Protein AF-A0A0H5QFQ9-F1 (afdb_monomer_lite)

Organism: NCBI:txid198431

Radius of gyration: 32.83 Å; chains: 1; bounding box: 63×71×77 Å

Sequence (156 aa):
MGYLKEHSQDEGIAGHVTRDEKGKWTIDKTALETLREIRMKSKRVIVAKTSDKAMNETIRGMELKIRDLNAQIRKLEIVKEQAEMLRDTVADITRECPDLDRALKKALLVAVKYYDTNTKEKSIRATIRKEDRAKAKAEKKRKEFEARQTSLFPEV

Foldseek 3Di:
DDDDDDQDPDPDLVSFWDADPVRDIDGDPVSVVVVVVCCVVVVPPDPPCCDVVNVVVVVVVVVVVVVVVVVVVVVLVVLVVVLVVLVVVLVCCVVVCVVPDPVVNVVSVVVSVVSVVCSDPVNVVVVVVVVVVVVVVVVVVVVVVVVVVVVVDDDD

Secondary structure (DSSP, 8-state):
-----------SGGGGEEE-TTS-EEE-HHHHHHHHHHHHHTTTS------HHHHHHHHHHHHHHHHHHHHHHHHHHHHHHHHHHHHHHHHHHHHH-TT--HHHHHHHHHHHHHHHHHHSHHHHHHHHHHHHHHHHHHHHHHHHHHHHHHTTS---

pLDDT: mean 71.85, std 14.23, range [36.28, 90.62]

Structure (mmCIF, N/CA/C/O backbone):
data_AF-A0A0H5QFQ9-F1
#
_entry.id   AF-A0A0H5QFQ9-F1
#
loop_
_atom_site.group_PDB
_atom_site.id
_atom_site.type_symbol
_atom_site.label_atom_id
_atom_site.label_alt_id
_atom_site.label_comp_id
_atom_site.label_asym_id
_atom_site.label_entity_id
_atom_site.label_seq_id
_atom_site.pdbx_PDB_ins_code
_atom_site.Cartn_x
_atom_site.Cartn_y
_atom_site.Cartn_z
_atom_site.occupancy
_atom_site.B_iso_or_equiv
_atom_site.auth_seq_id
_atom_site.auth_comp_id
_atom_site.auth_asym_id
_atom_site.auth_atom_id
_atom_site.pdbx_PDB_model_num
ATOM 1 N N . MET A 1 1 ? 37.600 -53.560 -31.773 1.00 36.28 1 MET A N 1
ATOM 2 C CA . MET A 1 1 ? 38.445 -52.780 -32.704 1.00 36.28 1 MET A CA 1
ATOM 3 C C . MET A 1 1 ? 37.705 -51.491 -33.013 1.00 36.28 1 MET A C 1
ATOM 5 O O . MET A 1 1 ? 36.806 -51.495 -33.843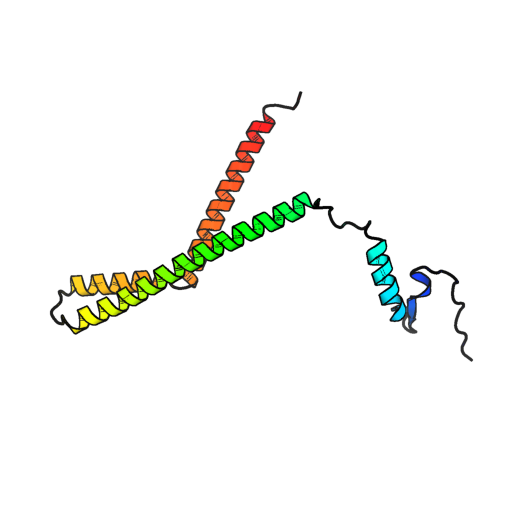 1.00 36.28 1 MET A O 1
ATOM 9 N N . GLY A 1 2 ? 37.960 -50.457 -32.210 1.00 41.69 2 GLY A N 1
ATOM 10 C CA . GLY A 1 2 ? 37.234 -49.190 -32.252 1.00 41.69 2 GLY A CA 1
ATOM 11 C C . GLY A 1 2 ? 37.843 -48.241 -33.275 1.00 41.69 2 GLY A C 1
ATOM 12 O O . GLY A 1 2 ? 39.037 -47.968 -33.219 1.00 41.69 2 GLY A O 1
ATOM 13 N N . TYR A 1 3 ? 37.013 -47.736 -34.183 1.00 37.59 3 TYR A N 1
ATOM 14 C CA . TYR A 1 3 ? 37.372 -46.649 -35.084 1.00 37.59 3 TYR A CA 1
ATOM 15 C C . TYR A 1 3 ? 36.726 -45.365 -34.558 1.00 37.59 3 TYR A C 1
ATOM 17 O O . TYR A 1 3 ? 35.524 -45.152 -34.725 1.00 37.59 3 TYR A O 1
ATOM 25 N N . LEU A 1 4 ? 37.517 -44.528 -33.882 1.00 40.94 4 LEU A N 1
ATOM 26 C CA . LEU A 1 4 ? 37.164 -43.130 -33.642 1.00 40.94 4 LEU A CA 1
ATOM 27 C C . LEU A 1 4 ? 37.251 -42.402 -34.988 1.00 40.94 4 LEU A C 1
ATOM 29 O O . LEU A 1 4 ? 38.304 -42.381 -35.623 1.00 40.94 4 LEU A O 1
ATOM 33 N N . LYS A 1 5 ? 36.103 -41.893 -35.444 1.00 49.44 5 LYS A N 1
ATOM 34 C CA . LYS A 1 5 ? 35.956 -41.152 -36.697 1.00 49.44 5 LYS A CA 1
ATOM 35 C C . LYS A 1 5 ? 36.692 -39.819 -36.623 1.00 49.44 5 LYS A C 1
ATOM 37 O O . LYS A 1 5 ? 36.605 -39.117 -35.622 1.00 49.44 5 LYS A O 1
ATOM 42 N N . GLU A 1 6 ? 37.365 -39.531 -37.731 1.00 43.28 6 GLU A N 1
ATOM 43 C CA . GLU A 1 6 ? 38.033 -38.295 -38.128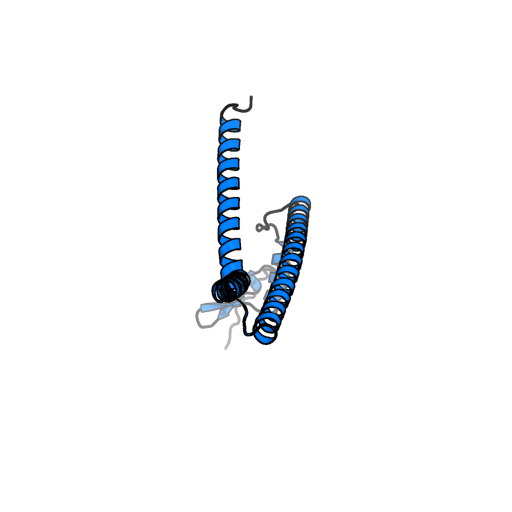 1.00 43.28 6 GLU A CA 1
ATOM 44 C C . GLU A 1 6 ? 37.543 -37.049 -37.380 1.00 43.28 6 GLU A C 1
ATOM 46 O O . GLU A 1 6 ? 36.402 -36.605 -37.527 1.00 43.28 6 GLU A O 1
ATOM 51 N N . HIS A 1 7 ? 38.449 -36.461 -36.599 1.00 41.44 7 HIS A N 1
ATOM 52 C CA . HIS A 1 7 ? 38.288 -35.107 -36.102 1.00 41.44 7 HIS A CA 1
ATOM 53 C C . HIS A 1 7 ? 38.374 -34.158 -37.297 1.00 41.44 7 HIS A C 1
ATOM 55 O O . HIS A 1 7 ? 39.448 -33.910 -37.843 1.00 41.44 7 HIS A O 1
ATOM 61 N N . SER A 1 8 ? 37.216 -33.656 -37.720 1.00 44.06 8 SER A N 1
ATOM 62 C CA . SER A 1 8 ? 37.113 -32.468 -38.559 1.00 44.06 8 SER A CA 1
ATOM 63 C C . SER A 1 8 ? 37.993 -31.368 -37.951 1.00 44.06 8 SER A C 1
ATOM 65 O O . SER A 1 8 ? 37.811 -31.009 -36.789 1.00 44.06 8 SER A O 1
ATOM 67 N N . GLN A 1 9 ? 38.957 -30.857 -38.725 1.00 47.66 9 GLN A N 1
ATOM 68 C CA . GLN A 1 9 ? 39.803 -29.702 -38.379 1.00 47.66 9 GLN A CA 1
ATOM 69 C C . GLN A 1 9 ? 39.009 -28.381 -38.416 1.00 47.66 9 GLN A C 1
ATOM 71 O O . GLN A 1 9 ? 39.508 -27.352 -38.862 1.00 47.66 9 GLN A O 1
ATOM 76 N N . ASP A 1 10 ? 37.740 -28.414 -38.021 1.00 47.81 10 ASP A N 1
ATOM 77 C CA . ASP A 1 10 ? 36.897 -27.234 -37.941 1.00 47.81 10 ASP A CA 1
ATOM 78 C C . ASP A 1 10 ? 37.030 -26.662 -36.525 1.00 47.81 10 ASP A C 1
ATOM 80 O O . ASP A 1 10 ? 36.550 -27.250 -35.555 1.00 47.81 10 ASP A O 1
ATOM 84 N N . GLU A 1 11 ? 37.707 -25.517 -36.402 1.00 52.09 11 GLU A N 1
ATOM 85 C CA . GLU A 1 11 ? 37.830 -24.753 -35.148 1.00 52.09 11 GLU A CA 1
ATOM 86 C C . GLU A 1 11 ? 36.475 -24.174 -34.675 1.00 52.09 11 GLU A C 1
ATOM 88 O O . GLU A 1 11 ? 36.387 -23.495 -33.649 1.00 52.09 11 GLU A O 1
ATOM 93 N N . GLY A 1 12 ? 35.397 -24.410 -35.431 1.00 53.56 12 GLY A N 1
ATOM 94 C CA . GLY A 1 12 ? 34.033 -24.039 -35.089 1.00 53.56 12 GLY A CA 1
ATOM 95 C C . GLY A 1 12 ? 33.335 -24.972 -34.089 1.00 53.56 12 GLY A C 1
ATOM 96 O O . GLY A 1 12 ? 33.834 -25.997 -33.635 1.00 53.56 12 GLY A O 1
ATOM 97 N N . ILE A 1 13 ? 32.083 -24.624 -33.773 1.00 56.03 13 ILE A N 1
ATOM 98 C CA . ILE A 1 13 ? 31.212 -25.345 -32.823 1.00 56.03 13 ILE A CA 1
ATOM 99 C C . ILE A 1 13 ? 31.041 -26.831 -33.194 1.00 56.03 13 ILE A C 1
ATOM 101 O O . ILE A 1 13 ? 30.810 -27.661 -32.318 1.00 56.03 13 ILE A O 1
ATOM 105 N N . ALA A 1 14 ? 31.158 -27.175 -34.479 1.00 58.53 14 ALA A N 1
ATOM 106 C CA . ALA A 1 14 ? 30.948 -28.524 -34.994 1.00 58.53 14 ALA A CA 1
ATOM 107 C C . ALA A 1 14 ? 32.023 -29.535 -34.549 1.00 58.53 14 ALA A C 1
ATOM 109 O O . ALA A 1 14 ? 31.683 -30.698 -34.341 1.00 58.53 14 ALA A O 1
ATOM 110 N N . GLY A 1 15 ? 33.272 -29.108 -34.313 1.00 62.34 15 GLY A N 1
ATOM 111 C CA . GLY A 1 15 ? 34.363 -29.983 -33.844 1.00 62.34 15 GLY A CA 1
ATOM 112 C C . GLY A 1 15 ? 34.210 -30.475 -32.397 1.00 62.34 15 GLY A C 1
ATOM 113 O O . GLY A 1 15 ? 34.970 -31.313 -31.918 1.00 62.34 15 GLY A O 1
ATOM 114 N N . HIS A 1 16 ? 33.197 -29.965 -31.701 1.00 64.25 16 HIS A N 1
ATOM 115 C CA . HIS A 1 16 ? 33.022 -30.059 -30.259 1.00 64.25 16 HIS A CA 1
ATOM 116 C C . HIS A 1 16 ? 31.733 -30.784 -29.823 1.00 64.25 16 HIS A C 1
ATOM 118 O O . HIS A 1 16 ? 31.419 -30.862 -28.627 1.00 64.25 16 HIS A O 1
ATOM 124 N N . VAL A 1 17 ? 30.970 -31.299 -30.790 1.00 65.25 17 VAL A N 1
ATOM 125 C CA . VAL A 1 17 ? 29.723 -32.030 -30.555 1.00 65.25 17 VAL A CA 1
ATOM 126 C C . VAL A 1 17 ? 29.861 -33.438 -31.118 1.00 65.25 17 VAL A C 1
ATOM 128 O O . VAL A 1 17 ? 30.105 -33.630 -32.305 1.00 65.25 17 VAL A O 1
ATOM 131 N N . THR A 1 18 ? 29.666 -34.438 -30.270 1.00 72.44 18 THR A N 1
ATOM 132 C CA . THR A 1 18 ? 29.668 -35.853 -30.648 1.00 72.44 18 THR A CA 1
ATOM 133 C C . THR A 1 18 ? 28.247 -36.404 -30.599 1.00 72.44 18 THR A C 1
ATOM 135 O O . THR A 1 18 ? 27.386 -35.866 -29.906 1.00 72.44 18 THR A O 1
ATOM 138 N N . ARG A 1 19 ? 27.949 -37.458 -31.364 1.00 70.88 19 ARG A N 1
ATOM 139 C CA . ARG A 1 19 ? 26.706 -38.222 -31.184 1.00 70.88 19 ARG A CA 1
ATOM 140 C C . ARG A 1 19 ? 26.974 -39.406 -30.274 1.00 70.88 19 ARG A C 1
ATOM 142 O O . ARG A 1 19 ? 27.919 -40.152 -30.519 1.00 70.88 19 ARG A O 1
ATOM 149 N N . ASP A 1 20 ? 26.129 -39.585 -29.269 1.00 75.31 20 ASP A N 1
ATOM 150 C CA . ASP A 1 20 ? 26.117 -40.798 -28.464 1.00 75.31 20 ASP A CA 1
ATOM 151 C C . ASP A 1 20 ? 25.599 -41.997 -29.281 1.00 75.31 20 ASP A C 1
ATOM 153 O O . ASP A 1 20 ? 25.047 -41.856 -30.377 1.00 75.31 20 ASP A O 1
ATOM 157 N N . GLU A 1 21 ? 25.761 -43.202 -28.738 1.00 73.12 21 GLU A N 1
ATOM 158 C CA . GLU A 1 21 ? 25.330 -44.459 -29.374 1.00 73.12 21 GLU A CA 1
ATOM 159 C C . GLU A 1 21 ? 23.812 -44.525 -29.626 1.00 73.12 21 GLU A C 1
ATOM 161 O O . GLU A 1 21 ? 23.336 -45.353 -30.399 1.00 73.12 21 GLU A O 1
ATOM 166 N N . LYS A 1 22 ? 23.039 -43.627 -29.003 1.00 75.56 22 LYS A N 1
ATOM 167 C CA . LYS A 1 22 ? 21.586 -43.485 -29.163 1.00 75.56 22 LYS A CA 1
ATOM 168 C C . LYS A 1 22 ? 21.218 -42.373 -30.154 1.00 75.56 22 LYS A C 1
ATOM 170 O O . LYS A 1 22 ? 20.039 -42.050 -30.300 1.00 75.56 22 LYS A O 1
ATOM 175 N N . GLY A 1 23 ? 22.203 -41.785 -30.834 1.00 69.56 23 GLY A N 1
ATOM 176 C CA . GLY A 1 23 ? 22.029 -40.740 -31.839 1.00 69.56 23 GLY A CA 1
ATOM 177 C C . GLY A 1 23 ? 21.749 -39.342 -31.278 1.00 69.56 23 GLY A C 1
ATOM 178 O O . GLY A 1 23 ? 21.446 -38.435 -32.059 1.00 69.56 23 GLY A O 1
ATOM 179 N N . LYS A 1 24 ? 21.846 -39.131 -29.959 1.00 70.00 24 LYS A N 1
ATOM 180 C CA . LYS A 1 24 ? 21.716 -37.810 -29.333 1.00 70.00 24 LYS A CA 1
ATOM 181 C C . LYS A 1 24 ? 23.038 -37.062 -29.383 1.00 70.00 24 LYS A C 1
ATOM 183 O O . LYS A 1 24 ? 24.105 -37.629 -29.193 1.00 70.00 24 LYS A O 1
ATOM 188 N N . TRP A 1 25 ? 22.955 -35.759 -29.614 1.00 73.38 25 TRP A N 1
ATOM 189 C CA . TRP A 1 25 ? 24.116 -34.881 -29.623 1.00 73.38 25 TRP A CA 1
ATOM 190 C C . TRP A 1 25 ? 24.556 -34.555 -28.193 1.00 73.38 25 TRP A C 1
ATOM 192 O O . TRP A 1 25 ? 23.773 -34.033 -27.398 1.00 73.38 25 TRP A O 1
ATOM 202 N N . THR A 1 26 ? 25.811 -34.850 -27.882 1.00 72.06 26 THR A N 1
ATOM 203 C CA . THR A 1 26 ? 26.489 -34.551 -26.623 1.00 72.06 26 THR A CA 1
ATOM 204 C C . THR A 1 26 ? 27.622 -33.563 -26.874 1.00 72.06 26 THR A C 1
ATOM 206 O O . THR A 1 26 ? 28.364 -33.692 -27.843 1.00 72.06 26 THR A O 1
ATOM 209 N N . ILE A 1 27 ? 27.740 -32.554 -26.014 1.00 70.38 27 ILE A N 1
ATOM 210 C CA . ILE A 1 27 ? 28.729 -31.475 -26.141 1.00 70.38 27 ILE A CA 1
ATOM 211 C C . ILE A 1 27 ? 29.822 -31.698 -25.096 1.00 70.38 27 ILE A C 1
ATOM 213 O O . ILE A 1 27 ? 29.507 -31.964 -23.933 1.00 70.38 27 ILE A O 1
ATOM 217 N N . ASP A 1 28 ? 31.086 -31.578 -25.502 1.00 70.06 28 ASP A N 1
ATOM 218 C CA . ASP A 1 28 ? 32.224 -31.672 -24.583 1.00 70.06 28 ASP A CA 1
ATOM 219 C C . ASP A 1 28 ? 32.229 -30.499 -23.573 1.00 70.06 28 ASP A C 1
ATOM 221 O O . ASP A 1 28 ? 31.797 -29.383 -23.866 1.00 70.06 28 ASP A O 1
ATOM 225 N N . LYS A 1 29 ? 32.709 -30.721 -22.347 1.00 65.31 29 LYS A N 1
ATOM 226 C CA . LYS A 1 29 ? 32.766 -29.673 -21.313 1.00 65.31 29 LYS A CA 1
ATOM 227 C C . LYS A 1 29 ? 33.703 -28.530 -21.696 1.00 65.31 29 LYS A C 1
ATOM 229 O O . LYS A 1 29 ? 33.382 -27.380 -21.417 1.00 65.31 29 LYS A O 1
ATOM 234 N N . THR A 1 30 ? 34.813 -28.834 -22.359 1.00 64.38 30 THR A N 1
ATOM 235 C CA . THR A 1 30 ? 35.759 -27.837 -22.897 1.00 64.38 30 THR A CA 1
ATOM 236 C C . THR A 1 30 ? 35.089 -26.950 -23.949 1.00 64.38 30 THR A C 1
ATOM 238 O O . THR A 1 30 ? 35.256 -25.733 -23.962 1.00 64.38 30 THR A O 1
ATOM 241 N N . ALA A 1 31 ? 34.213 -27.536 -24.761 1.00 63.59 31 ALA A N 1
ATOM 242 C CA . ALA A 1 31 ? 33.435 -26.814 -25.750 1.00 63.59 31 ALA A CA 1
ATOM 243 C C . ALA A 1 31 ? 32.393 -25.868 -25.159 1.00 63.59 31 ALA A C 1
ATOM 245 O O . ALA A 1 31 ? 32.067 -24.862 -25.781 1.00 63.59 31 ALA A O 1
ATOM 246 N N . LEU A 1 32 ? 31.850 -26.161 -23.973 1.00 66.62 32 LEU A N 1
ATOM 247 C CA . LEU A 1 32 ? 30.904 -25.262 -23.307 1.00 66.62 32 LEU A CA 1
ATOM 248 C C . LEU A 1 32 ? 31.544 -23.911 -22.967 1.00 66.62 32 LEU A C 1
ATOM 250 O O . LEU A 1 32 ? 30.865 -22.886 -23.048 1.00 66.62 32 LEU A O 1
ATOM 254 N N . GLU A 1 33 ? 32.825 -23.890 -22.600 1.00 65.25 33 GLU A N 1
ATOM 255 C CA . GLU A 1 33 ? 33.566 -22.653 -22.335 1.00 65.25 33 GLU A CA 1
ATOM 256 C C . GLU A 1 33 ? 33.836 -21.884 -23.626 1.00 65.25 33 GLU A C 1
ATOM 258 O O . GLU A 1 33 ? 33.483 -20.705 -23.715 1.00 65.25 33 GLU A O 1
ATOM 263 N N . THR A 1 34 ? 34.294 -22.565 -24.676 1.00 63.12 34 THR A 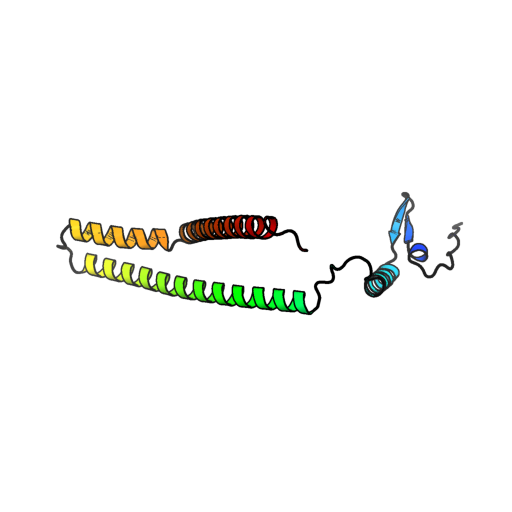N 1
ATOM 264 C CA . THR A 1 34 ? 34.482 -21.956 -26.000 1.00 63.12 34 THR A CA 1
ATOM 265 C C . THR A 1 34 ? 33.158 -21.439 -26.578 1.00 63.12 34 THR A C 1
ATOM 267 O O . THR A 1 34 ? 33.100 -20.343 -27.127 1.00 63.12 34 THR A O 1
ATOM 270 N N . LEU A 1 35 ? 32.042 -22.147 -26.373 1.00 65.31 35 LEU A N 1
ATOM 271 C CA . LEU A 1 35 ? 30.696 -21.709 -26.757 1.00 65.31 35 LEU A CA 1
ATOM 272 C C . LEU A 1 35 ? 30.218 -20.494 -25.964 1.00 65.31 35 LEU A C 1
ATOM 274 O O . LEU A 1 35 ? 29.521 -19.640 -26.514 1.00 65.31 35 LEU A O 1
ATOM 278 N N . ARG A 1 36 ? 30.582 -20.386 -24.682 1.00 66.56 36 ARG A N 1
ATOM 279 C CA . ARG A 1 36 ? 30.317 -19.184 -23.879 1.00 66.56 36 ARG A CA 1
ATOM 280 C C . ARG A 1 36 ? 31.124 -18.003 -24.395 1.00 66.56 36 ARG A C 1
ATOM 282 O O . ARG A 1 36 ? 30.559 -16.921 -24.543 1.00 66.56 36 ARG A O 1
ATOM 289 N N . GLU A 1 37 ? 32.395 -18.200 -24.724 1.00 62.34 37 GLU A N 1
ATOM 290 C CA . GLU A 1 37 ? 33.226 -17.155 -25.320 1.00 62.34 37 GLU A CA 1
ATOM 291 C C . GLU A 1 37 ? 32.726 -16.726 -26.697 1.00 62.34 37 GLU A C 1
ATOM 293 O O . GLU A 1 37 ? 32.595 -15.529 -26.952 1.00 62.34 37 GLU A O 1
ATOM 298 N N . ILE A 1 38 ? 32.381 -17.676 -27.567 1.00 62.88 38 ILE A N 1
ATOM 299 C CA . ILE A 1 38 ? 31.787 -17.394 -28.875 1.00 62.88 38 ILE A CA 1
ATOM 300 C C . ILE A 1 38 ? 30.449 -16.687 -28.685 1.00 62.88 38 ILE A C 1
ATOM 302 O O . ILE A 1 38 ? 30.205 -15.697 -29.356 1.00 62.88 38 ILE A O 1
ATOM 306 N N . ARG A 1 39 ? 29.601 -17.087 -27.730 1.00 60.00 39 ARG A N 1
ATOM 307 C CA . ARG A 1 39 ? 28.357 -16.364 -27.407 1.00 60.00 39 ARG A CA 1
ATOM 308 C C . ARG A 1 39 ? 28.624 -14.933 -26.941 1.00 60.00 39 ARG A C 1
ATOM 310 O O . ARG A 1 39 ? 27.848 -14.037 -27.265 1.00 60.00 39 ARG A O 1
ATOM 317 N N . MET A 1 40 ? 29.704 -14.703 -26.198 1.00 59.97 40 MET A N 1
ATOM 318 C CA . MET A 1 40 ? 30.114 -13.367 -25.762 1.00 59.97 40 MET A CA 1
ATOM 319 C C . MET A 1 40 ? 30.662 -12.520 -26.919 1.00 59.97 40 MET A C 1
ATOM 321 O O . MET A 1 40 ? 30.335 -11.336 -26.995 1.00 59.97 40 MET A O 1
ATOM 325 N N . LYS A 1 41 ? 31.431 -13.121 -27.835 1.00 57.91 41 LYS A N 1
ATOM 326 C CA . LYS A 1 41 ? 32.037 -12.472 -29.014 1.00 57.91 41 LYS A CA 1
ATOM 327 C C . LYS A 1 41 ? 31.024 -12.267 -30.159 1.00 57.91 41 LYS A C 1
ATOM 329 O O . LYS A 1 41 ? 31.013 -11.228 -30.807 1.00 57.91 41 LYS A O 1
ATOM 334 N N . SER A 1 42 ? 30.094 -13.202 -30.344 1.00 50.66 42 SER A N 1
ATOM 335 C CA . SER A 1 42 ? 29.022 -13.239 -31.355 1.00 50.66 42 SER A CA 1
ATOM 336 C C . SER A 1 42 ? 27.742 -12.510 -30.910 1.00 50.66 42 SER A C 1
ATOM 338 O O . SER A 1 42 ? 26.651 -12.786 -31.419 1.00 50.66 42 SER A O 1
ATOM 340 N N . LYS A 1 43 ? 27.836 -11.538 -29.990 1.00 49.84 43 LYS A N 1
ATOM 341 C CA . LYS A 1 43 ? 26.738 -10.643 -29.557 1.00 49.84 43 LYS A CA 1
ATOM 342 C C . LYS A 1 43 ? 26.212 -9.705 -30.670 1.00 49.84 43 LYS A C 1
ATOM 344 O O . LYS A 1 43 ? 25.891 -8.546 -30.433 1.00 49.84 43 LYS A O 1
ATOM 349 N N . ARG A 1 44 ? 26.072 -10.206 -31.898 1.00 46.31 44 ARG A N 1
ATOM 350 C CA . ARG A 1 44 ? 25.140 -9.694 -32.910 1.00 46.31 44 ARG A CA 1
ATOM 351 C C . ARG A 1 44 ? 23.779 -10.405 -32.887 1.00 46.31 44 ARG A C 1
ATOM 353 O O . ARG A 1 44 ? 22.895 -10.003 -33.633 1.00 46.31 44 ARG A O 1
ATOM 360 N N . VAL A 1 45 ? 23.545 -11.367 -31.988 1.00 44.16 45 VAL A N 1
ATOM 361 C CA . VAL A 1 45 ? 22.194 -11.888 -31.707 1.00 44.16 45 VAL A CA 1
ATOM 362 C C . VAL A 1 45 ? 21.553 -11.081 -30.570 1.00 44.16 45 VAL A C 1
ATOM 364 O O . VAL A 1 45 ? 21.690 -11.402 -29.395 1.00 44.16 45 VAL A O 1
ATOM 367 N N . ILE A 1 46 ? 20.917 -9.978 -30.973 1.00 43.19 46 ILE A N 1
ATOM 368 C CA . ILE A 1 46 ? 19.740 -9.324 -30.371 1.00 43.19 46 ILE A CA 1
ATOM 369 C C . ILE A 1 46 ? 19.725 -9.265 -28.831 1.00 43.19 46 ILE A C 1
ATOM 371 O O . ILE A 1 46 ? 18.788 -9.697 -28.166 1.00 43.19 46 ILE A O 1
ATOM 375 N N . VAL A 1 47 ? 20.731 -8.619 -28.245 1.00 41.41 47 VAL A N 1
ATOM 376 C CA . VAL A 1 47 ? 20.416 -7.710 -27.140 1.00 41.41 47 VAL A CA 1
ATOM 377 C C . VAL A 1 47 ? 19.764 -6.529 -27.840 1.00 41.41 47 VAL A C 1
ATOM 379 O O . VAL A 1 47 ? 20.427 -5.883 -28.654 1.00 41.41 47 VAL A O 1
ATOM 382 N N . ALA A 1 48 ? 18.466 -6.292 -27.629 1.00 39.78 48 ALA A N 1
ATOM 383 C CA . ALA A 1 48 ? 17.880 -5.012 -28.004 1.00 39.78 48 ALA A CA 1
ATOM 384 C C . ALA A 1 48 ? 18.837 -3.950 -27.459 1.00 39.78 48 ALA A C 1
ATOM 386 O O . ALA A 1 48 ? 19.044 -3.894 -26.249 1.00 39.78 48 ALA A O 1
ATOM 387 N N . LYS A 1 49 ? 19.520 -3.212 -28.342 1.00 43.84 49 LYS A N 1
ATOM 388 C CA . LYS A 1 49 ? 20.402 -2.120 -27.940 1.00 43.84 49 LYS A CA 1
ATOM 389 C C . LYS A 1 49 ? 19.501 -1.041 -27.347 1.00 43.84 49 LYS A C 1
ATOM 391 O O . LYS A 1 49 ? 19.183 -0.061 -28.012 1.00 43.84 49 LYS A O 1
ATOM 396 N N . THR A 1 50 ? 19.052 -1.220 -26.109 1.00 51.28 50 THR A N 1
ATOM 397 C CA . THR A 1 50 ? 18.759 -0.091 -25.245 1.00 51.28 50 THR A CA 1
ATOM 398 C C . THR A 1 50 ? 20.084 0.641 -25.185 1.00 51.28 50 THR A C 1
ATOM 400 O O . THR A 1 50 ? 21.052 0.098 -24.655 1.00 51.28 50 THR A O 1
ATOM 403 N N . SER A 1 51 ? 20.179 1.792 -25.852 1.00 58.22 51 SER A N 1
ATOM 404 C CA . SER A 1 51 ? 21.366 2.638 -25.754 1.00 58.22 51 SER A CA 1
ATOM 405 C C . SER A 1 51 ? 21.736 2.795 -24.278 1.00 58.22 51 SER A C 1
ATOM 407 O O . SER A 1 51 ? 20.850 2.732 -23.422 1.00 58.22 51 SER A O 1
ATOM 409 N N . ASP A 1 52 ? 23.007 3.024 -23.950 1.00 67.25 52 ASP A N 1
ATOM 410 C CA . ASP A 1 52 ? 23.401 3.277 -22.553 1.00 67.25 52 ASP A CA 1
ATOM 411 C C . ASP A 1 52 ? 22.524 4.372 -21.923 1.00 67.25 52 ASP A C 1
ATOM 413 O O . ASP A 1 52 ? 22.173 4.309 -20.751 1.00 67.25 52 ASP A O 1
ATOM 417 N N . LYS A 1 53 ? 22.044 5.310 -22.750 1.00 67.12 53 LYS A N 1
ATOM 418 C CA . LYS A 1 53 ? 21.020 6.293 -22.397 1.00 67.12 53 LYS A CA 1
ATOM 419 C C . LYS A 1 53 ? 19.676 5.665 -21.990 1.00 67.12 53 LYS A C 1
ATOM 421 O O . LYS A 1 53 ? 19.188 5.986 -20.916 1.00 67.12 53 LYS A O 1
ATOM 426 N N . ALA A 1 54 ? 19.101 4.754 -22.776 1.00 65.12 54 ALA A N 1
ATOM 427 C CA . ALA A 1 54 ? 17.859 4.050 -22.432 1.00 65.12 54 ALA A CA 1
ATOM 428 C C . ALA A 1 54 ? 18.010 3.133 -21.201 1.00 65.12 54 ALA A C 1
ATOM 430 O O . ALA A 1 54 ? 17.083 3.002 -20.398 1.00 65.12 54 ALA A O 1
ATOM 431 N N . MET A 1 55 ? 19.184 2.521 -21.016 1.00 70.06 55 MET A N 1
ATOM 432 C CA . MET A 1 55 ? 19.493 1.742 -19.815 1.00 70.06 55 MET A CA 1
ATOM 433 C C . MET A 1 55 ? 19.582 2.649 -18.579 1.00 70.06 55 MET A C 1
ATOM 435 O O . MET A 1 55 ? 18.932 2.374 -17.573 1.00 70.06 55 MET A O 1
ATOM 439 N N . ASN A 1 56 ? 20.296 3.771 -18.675 1.00 74.44 56 ASN A N 1
ATOM 440 C CA . ASN A 1 56 ? 20.416 4.755 -17.597 1.00 74.44 56 ASN A CA 1
ATOM 441 C C . ASN A 1 56 ? 19.073 5.427 -17.269 1.00 74.44 56 ASN A C 1
ATOM 443 O O . ASN A 1 56 ? 18.770 5.654 -16.100 1.00 74.44 56 ASN A O 1
ATOM 447 N N . GLU A 1 57 ? 18.234 5.702 -18.269 1.00 70.19 57 GLU A N 1
ATOM 448 C CA . GLU A 1 57 ? 16.863 6.189 -18.074 1.00 70.19 57 GLU A CA 1
ATOM 449 C C . GLU A 1 57 ? 15.993 5.150 -17.355 1.00 70.19 57 GLU A C 1
ATOM 451 O O . GLU A 1 57 ? 15.242 5.501 -16.443 1.00 70.19 57 GLU A O 1
ATOM 456 N N . THR A 1 58 ? 16.142 3.866 -17.695 1.00 70.38 58 THR A N 1
ATOM 457 C CA . THR A 1 58 ? 15.445 2.770 -17.006 1.00 70.38 58 THR A CA 1
ATOM 458 C C . THR A 1 58 ? 15.899 2.647 -15.551 1.00 70.38 58 THR A C 1
ATOM 460 O O . THR A 1 58 ? 15.053 2.572 -14.660 1.00 70.38 58 THR A O 1
ATOM 463 N N . ILE A 1 59 ? 17.211 2.688 -15.290 1.00 75.56 59 ILE A N 1
ATOM 464 C CA . ILE A 1 59 ? 17.779 2.658 -13.932 1.00 75.56 59 ILE A CA 1
ATOM 465 C C . ILE A 1 59 ? 17.261 3.849 -13.122 1.00 75.56 59 ILE A C 1
ATOM 467 O O . ILE A 1 59 ? 16.713 3.658 -12.039 1.00 75.56 59 ILE A O 1
ATOM 471 N N . ARG A 1 60 ? 17.312 5.063 -13.682 1.00 73.94 60 ARG A N 1
ATOM 472 C CA . ARG A 1 60 ? 16.786 6.273 -13.036 1.00 73.94 60 ARG A CA 1
ATOM 473 C C . ARG A 1 60 ? 15.288 6.163 -12.735 1.00 73.94 60 ARG A C 1
ATOM 475 O O . ARG A 1 60 ? 14.833 6.593 -11.675 1.00 73.94 60 ARG A O 1
ATOM 482 N N . GLY A 1 61 ? 14.514 5.571 -13.644 1.00 74.00 61 GLY A N 1
ATOM 483 C C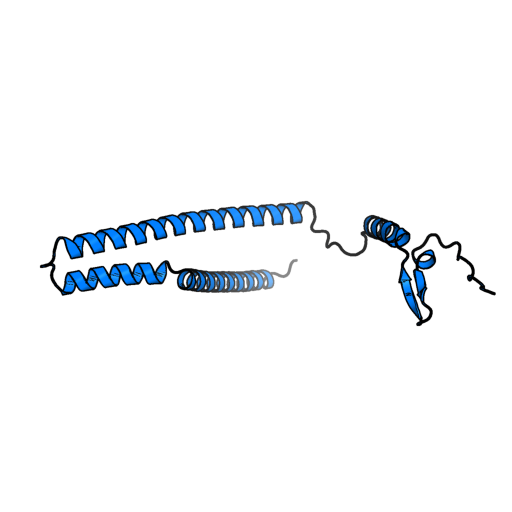A . GLY A 1 61 ? 13.095 5.282 -13.430 1.00 74.00 61 GLY A CA 1
ATOM 484 C C . GLY A 1 61 ? 12.860 4.283 -12.292 1.00 74.00 61 GLY A C 1
ATOM 485 O O . GLY A 1 61 ? 11.960 4.477 -11.473 1.00 74.00 61 GLY A O 1
ATOM 486 N N . MET A 1 62 ? 13.689 3.241 -12.197 1.00 77.12 62 MET A N 1
ATOM 487 C CA . MET A 1 62 ? 13.636 2.271 -11.101 1.00 77.12 62 MET A CA 1
ATOM 488 C C . MET A 1 62 ? 14.023 2.900 -9.758 1.00 77.12 62 MET A C 1
ATOM 490 O O . MET A 1 62 ? 13.318 2.685 -8.776 1.00 77.12 62 MET A O 1
ATOM 494 N N . GLU A 1 63 ? 15.068 3.727 -9.706 1.00 79.19 63 GLU A N 1
ATOM 495 C CA . GLU A 1 63 ? 15.480 4.457 -8.498 1.00 79.19 63 GLU A CA 1
ATOM 496 C C . GLU A 1 63 ? 14.381 5.393 -7.981 1.00 79.19 63 GLU A C 1
ATOM 498 O O . GLU A 1 63 ? 14.103 5.426 -6.780 1.00 79.19 63 GLU A O 1
ATOM 503 N N . LEU A 1 64 ? 13.717 6.127 -8.883 1.00 77.50 64 LEU A N 1
ATOM 504 C CA . LEU A 1 64 ? 12.561 6.960 -8.541 1.00 77.50 64 LEU A CA 1
ATOM 505 C C . LEU A 1 64 ? 11.434 6.118 -7.943 1.00 77.50 64 LEU A C 1
ATOM 507 O O . LEU A 1 64 ? 10.892 6.462 -6.895 1.00 77.50 64 LEU A O 1
ATOM 511 N N . LYS A 1 65 ? 11.134 4.972 -8.557 1.00 78.69 65 LYS A N 1
ATOM 512 C CA . LYS A 1 65 ? 10.092 4.069 -8.065 1.00 78.69 65 LYS A CA 1
ATOM 513 C C . LYS A 1 65 ? 10.438 3.467 -6.703 1.00 78.69 65 LYS A C 1
ATOM 515 O O . LYS A 1 65 ? 9.557 3.359 -5.856 1.00 78.69 65 LYS A O 1
ATOM 520 N N . ILE A 1 66 ? 11.703 3.118 -6.464 1.00 80.94 66 ILE A N 1
ATOM 521 C CA . ILE A 1 66 ? 12.187 2.656 -5.154 1.00 80.94 66 ILE A CA 1
ATOM 522 C C . ILE A 1 66 ? 12.020 3.763 -4.108 1.00 80.94 66 ILE A C 1
ATOM 524 O O . ILE A 1 66 ? 11.529 3.498 -3.012 1.00 80.94 66 ILE A O 1
ATOM 528 N N . ARG A 1 67 ? 12.368 5.012 -4.440 1.00 82.00 67 ARG A N 1
ATOM 529 C CA . ARG A 1 67 ? 12.183 6.160 -3.539 1.00 82.00 67 ARG A CA 1
ATOM 530 C C . ARG A 1 67 ? 10.713 6.369 -3.180 1.00 82.00 67 ARG A C 1
ATOM 532 O O . ARG A 1 67 ? 10.399 6.527 -2.002 1.00 82.00 67 ARG A O 1
ATOM 539 N N . ASP A 1 68 ? 9.826 6.326 -4.169 1.00 76.38 68 ASP A N 1
ATOM 540 C CA . ASP A 1 68 ? 8.386 6.490 -3.960 1.00 76.38 68 ASP A CA 1
ATOM 541 C C . ASP A 1 68 ? 7.802 5.355 -3.113 1.00 76.38 68 ASP A C 1
ATOM 543 O O . ASP A 1 68 ? 7.014 5.610 -2.200 1.00 76.38 68 ASP A O 1
ATOM 547 N N . LEU A 1 69 ? 8.215 4.108 -3.366 1.00 81.94 69 LEU A N 1
ATOM 548 C CA . LEU A 1 69 ? 7.819 2.954 -2.558 1.00 81.94 69 LEU A CA 1
ATOM 549 C C . LEU A 1 69 ? 8.319 3.082 -1.114 1.00 81.94 69 LEU A C 1
ATOM 551 O O . LEU A 1 69 ? 7.544 2.862 -0.188 1.00 81.94 69 LEU A O 1
ATOM 555 N N . ASN A 1 70 ? 9.560 3.521 -0.900 1.00 78.62 70 ASN A N 1
ATOM 556 C CA . ASN A 1 70 ? 10.095 3.764 0.442 1.00 78.62 70 ASN A CA 1
ATOM 557 C C . ASN A 1 70 ? 9.331 4.874 1.179 1.00 78.62 70 ASN A C 1
ATOM 559 O O . ASN A 1 70 ? 9.058 4.753 2.372 1.00 78.62 70 ASN A O 1
ATOM 563 N N . ALA A 1 71 ? 8.940 5.945 0.484 1.00 77.69 71 ALA A N 1
ATOM 564 C CA . ALA A 1 71 ? 8.114 6.998 1.071 1.00 77.69 71 ALA A CA 1
ATOM 565 C C . ALA A 1 71 ? 6.708 6.492 1.440 1.00 77.69 71 ALA A C 1
ATOM 567 O O . ALA A 1 71 ? 6.159 6.889 2.468 1.00 77.69 71 ALA A O 1
ATOM 568 N N . GLN A 1 72 ? 6.126 5.604 0.629 1.00 79.00 72 GLN A N 1
ATOM 569 C CA . GLN A 1 72 ? 4.852 4.954 0.944 1.00 79.00 72 GLN A CA 1
ATOM 570 C C . GLN A 1 72 ? 4.973 4.013 2.147 1.00 79.00 72 GLN A C 1
ATOM 572 O O . GLN A 1 72 ? 4.101 4.049 3.010 1.00 79.00 72 GLN A O 1
ATOM 577 N N . ILE A 1 73 ? 6.058 3.237 2.248 1.00 82.06 73 ILE A N 1
ATOM 578 C CA . ILE A 1 73 ? 6.336 2.375 3.408 1.00 82.06 73 ILE A CA 1
ATOM 579 C C . ILE A 1 73 ? 6.381 3.208 4.691 1.00 82.06 73 ILE A C 1
ATOM 581 O O . ILE A 1 73 ? 5.622 2.922 5.611 1.00 82.06 73 ILE A O 1
ATOM 585 N N . ARG A 1 74 ? 7.147 4.307 4.713 1.00 78.25 74 ARG A N 1
ATOM 586 C CA . ARG A 1 74 ? 7.213 5.202 5.885 1.00 78.25 74 ARG A CA 1
ATOM 587 C C . ARG A 1 74 ? 5.846 5.750 6.293 1.00 78.25 74 ARG A C 1
ATOM 589 O O . ARG A 1 74 ? 5.529 5.827 7.472 1.00 78.25 74 ARG A O 1
ATOM 596 N N . LYS A 1 75 ? 5.007 6.130 5.323 1.00 81.50 75 LYS A N 1
ATOM 597 C CA . LYS A 1 75 ? 3.635 6.583 5.613 1.00 81.50 75 LYS A CA 1
ATOM 598 C C . LYS A 1 75 ? 2.788 5.468 6.226 1.00 81.50 75 LYS A C 1
ATOM 600 O O . LYS A 1 75 ? 2.020 5.736 7.142 1.00 81.50 75 LYS A O 1
ATOM 605 N N . LEU A 1 76 ? 2.911 4.240 5.725 1.00 80.62 76 LEU A N 1
ATOM 606 C CA . LEU A 1 76 ? 2.187 3.087 6.261 1.00 80.62 76 LEU A CA 1
ATOM 607 C C . LEU A 1 76 ? 2.656 2.718 7.674 1.00 80.62 76 LEU A C 1
ATOM 609 O O . LEU A 1 76 ? 1.820 2.351 8.494 1.00 80.62 76 LEU A O 1
ATOM 613 N N . GLU A 1 77 ? 3.948 2.858 7.972 1.00 82.19 77 GLU A N 1
ATOM 614 C CA . GLU A 1 77 ? 4.502 2.678 9.321 1.00 82.19 77 GLU A CA 1
ATOM 615 C C . GLU A 1 77 ? 3.901 3.686 10.308 1.00 82.19 77 GLU A C 1
ATOM 617 O O . GLU A 1 77 ? 3.358 3.276 11.329 1.00 82.19 77 GLU A O 1
ATOM 622 N N . ILE A 1 78 ? 3.857 4.976 9.952 1.00 83.81 78 ILE A N 1
ATOM 623 C CA . ILE A 1 78 ? 3.217 6.015 10.782 1.00 83.81 78 ILE A CA 1
ATOM 624 C C . ILE A 1 78 ? 1.737 5.694 11.029 1.00 83.81 78 ILE A C 1
ATOM 626 O O . ILE A 1 78 ? 1.242 5.811 12.147 1.00 83.81 78 ILE A O 1
ATOM 630 N N . VAL A 1 79 ? 1.006 5.276 9.993 1.00 82.50 79 VAL A N 1
ATOM 631 C CA . VAL A 1 79 ? -0.414 4.912 10.130 1.00 82.50 79 VAL A CA 1
ATOM 632 C C . VAL A 1 79 ? -0.592 3.695 11.043 1.00 82.50 79 VAL A C 1
ATOM 634 O O . VAL A 1 79 ? -1.575 3.621 11.781 1.00 82.50 79 VAL A O 1
ATOM 637 N N . LYS A 1 80 ? 0.348 2.745 11.013 1.00 83.00 80 LYS A N 1
ATOM 638 C CA . LYS A 1 80 ? 0.346 1.586 11.907 1.00 83.00 80 LYS A CA 1
ATOM 639 C C . LYS A 1 80 ? 0.558 2.014 13.362 1.00 83.00 80 LYS A C 1
ATOM 641 O O . LYS A 1 80 ? -0.245 1.630 14.205 1.00 83.00 80 LYS A O 1
ATOM 646 N N . GLU A 1 81 ? 1.556 2.851 13.634 1.00 85.31 81 GLU A N 1
ATOM 647 C CA . GLU A 1 81 ? 1.811 3.400 14.975 1.00 85.31 81 GLU A CA 1
ATOM 648 C C . GLU A 1 81 ? 0.597 4.180 15.504 1.00 85.31 81 GLU A C 1
ATOM 650 O O . GLU A 1 81 ? 0.170 3.993 16.640 1.00 85.31 81 GLU A O 1
ATOM 655 N N . GLN A 1 82 ? -0.032 5.007 14.661 1.00 84.38 82 GLN A N 1
ATOM 656 C CA . GLN A 1 82 ? -1.254 5.733 15.023 1.00 84.38 82 GLN A CA 1
ATOM 657 C C . GLN A 1 82 ? -2.425 4.802 15.354 1.00 84.38 82 GLN A C 1
ATOM 659 O O . GLN A 1 82 ? -3.193 5.089 16.271 1.00 84.38 82 GLN A O 1
ATOM 664 N N . ALA A 1 83 ? -2.575 3.697 14.621 1.00 83.69 83 ALA A N 1
ATOM 665 C CA . ALA A 1 83 ? -3.614 2.710 14.895 1.00 83.69 83 ALA A CA 1
ATOM 666 C C . ALA A 1 83 ? -3.370 1.975 16.223 1.00 83.69 83 ALA A C 1
ATOM 668 O O . ALA A 1 83 ? -4.324 1.740 16.963 1.00 83.69 83 ALA A O 1
ATOM 669 N N . GLU A 1 84 ? -2.113 1.654 16.539 1.00 86.06 84 GLU A N 1
ATOM 670 C CA . GLU A 1 84 ? -1.720 1.059 17.822 1.00 86.06 84 GLU A CA 1
ATOM 671 C C . GLU A 1 84 ? -2.008 2.026 18.983 1.00 86.06 84 GLU A C 1
ATOM 673 O O . GLU A 1 84 ? -2.752 1.671 19.895 1.00 86.06 84 GLU A O 1
ATOM 678 N N . MET A 1 85 ? -1.574 3.289 18.884 1.00 87.50 85 MET A N 1
ATOM 679 C CA . MET A 1 85 ? -1.876 4.317 19.893 1.00 87.50 85 MET A CA 1
ATOM 680 C C . MET A 1 85 ? -3.380 4.525 20.097 1.00 87.50 85 MET A C 1
ATOM 682 O O . MET A 1 85 ? -3.845 4.647 21.231 1.00 87.50 85 MET A O 1
ATOM 686 N N . LEU A 1 86 ? -4.165 4.561 19.013 1.00 87.31 86 LEU A N 1
ATOM 687 C CA . LEU A 1 86 ? -5.621 4.685 19.098 1.00 87.31 86 LEU A CA 1
ATOM 688 C C . LEU A 1 86 ? -6.232 3.495 19.847 1.00 87.31 86 LEU A C 1
ATOM 690 O O . LEU A 1 86 ? -7.147 3.674 20.650 1.00 87.31 86 LEU A O 1
ATOM 694 N N . ARG A 1 87 ? -5.737 2.283 19.582 1.00 87.31 87 ARG A N 1
ATOM 695 C CA . ARG A 1 87 ? -6.215 1.058 20.223 1.00 87.31 87 ARG A CA 1
ATOM 696 C C . ARG A 1 87 ? -5.948 1.072 21.724 1.00 87.31 87 ARG A C 1
ATOM 698 O O . ARG A 1 87 ? -6.871 0.781 22.485 1.00 87.31 87 ARG A O 1
ATOM 705 N N . ASP A 1 88 ? -4.740 1.451 22.122 1.00 89.69 88 ASP A N 1
ATOM 706 C CA . ASP A 1 88 ? -4.336 1.523 23.527 1.00 89.69 88 ASP A CA 1
ATOM 707 C C . ASP A 1 88 ? -5.129 2.609 24.262 1.00 89.69 88 ASP A C 1
ATOM 709 O O . ASP A 1 88 ? -5.751 2.339 25.287 1.00 89.69 88 ASP A O 1
ATOM 713 N N . THR A 1 89 ? -5.255 3.793 23.655 1.00 89.19 89 THR A N 1
ATOM 714 C CA . THR A 1 89 ? -6.030 4.910 24.221 1.00 89.19 89 THR A CA 1
ATOM 715 C C . THR A 1 89 ? -7.496 4.530 24.440 1.00 89.19 89 THR A C 1
ATOM 717 O O . THR A 1 89 ? -8.080 4.828 25.480 1.00 89.19 89 THR A O 1
ATOM 720 N N . VAL A 1 90 ? -8.125 3.854 23.471 1.00 87.75 90 VAL A N 1
ATOM 721 C CA . VAL A 1 90 ? -9.518 3.408 23.618 1.00 87.75 90 VAL A CA 1
ATOM 722 C C . VAL A 1 90 ? -9.637 2.325 24.688 1.00 87.75 90 VAL A C 1
ATOM 724 O O . VAL A 1 90 ? -10.608 2.341 25.445 1.00 87.75 90 VAL A O 1
ATOM 727 N N . ALA A 1 91 ? -8.668 1.411 24.787 1.00 87.00 91 ALA A N 1
ATOM 728 C CA . ALA A 1 91 ? -8.647 0.407 25.845 1.00 87.00 91 ALA A CA 1
ATOM 729 C C . ALA A 1 91 ? -8.580 1.065 27.233 1.00 87.00 91 ALA A C 1
ATOM 731 O O . ALA A 1 91 ? -9.423 0.755 28.079 1.00 87.00 91 ALA A O 1
ATOM 732 N N . ASP A 1 92 ? -7.676 2.028 27.428 1.00 89.94 92 ASP A N 1
ATOM 733 C CA . ASP A 1 92 ? -7.537 2.774 28.680 1.00 89.94 92 ASP A CA 1
ATOM 734 C C . ASP A 1 92 ? -8.814 3.547 29.030 1.00 89.94 92 ASP A C 1
ATOM 736 O O . ASP A 1 92 ? -9.360 3.354 30.116 1.00 89.94 92 ASP A O 1
ATOM 740 N N . ILE A 1 93 ? -9.386 4.307 28.087 1.00 87.50 93 ILE A N 1
ATOM 741 C CA . ILE A 1 93 ? -10.650 5.039 28.298 1.00 87.50 93 ILE A CA 1
ATOM 742 C C . ILE A 1 93 ? -11.777 4.083 28.702 1.00 87.50 93 ILE A C 1
ATOM 744 O O . ILE A 1 93 ? -12.545 4.366 29.620 1.00 87.50 93 ILE A O 1
ATOM 748 N N . THR A 1 94 ? -11.900 2.933 28.035 1.00 84.12 94 THR A N 1
ATOM 749 C CA . THR A 1 94 ? -12.966 1.973 28.364 1.00 84.12 94 THR A CA 1
ATOM 750 C C . THR A 1 94 ? -12.782 1.274 29.709 1.00 84.12 94 THR A C 1
ATOM 752 O O . THR A 1 94 ? -13.772 0.764 30.241 1.00 84.12 94 THR A O 1
ATOM 755 N N . ARG A 1 95 ? -11.554 1.243 30.240 1.00 86.62 95 ARG A N 1
ATOM 756 C CA . ARG A 1 95 ? -11.218 0.715 31.567 1.00 86.62 95 ARG A CA 1
ATOM 757 C C . ARG A 1 95 ? -11.428 1.767 32.657 1.00 86.62 95 ARG A C 1
ATOM 759 O O . ARG A 1 95 ? -11.988 1.448 33.698 1.00 86.62 95 ARG A O 1
ATOM 766 N N . GLU A 1 96 ? -10.976 2.993 32.419 1.00 90.62 96 GLU A N 1
ATOM 767 C CA . GLU A 1 96 ? -10.957 4.087 33.400 1.00 90.62 96 GLU A CA 1
ATOM 768 C C . GLU A 1 96 ? -12.298 4.817 33.505 1.00 90.62 96 GLU A C 1
ATOM 770 O O . GLU A 1 96 ? -12.610 5.395 34.542 1.00 90.62 96 GLU A O 1
ATOM 775 N N . CYS A 1 97 ? -13.128 4.750 32.463 1.00 84.88 97 CYS A N 1
ATOM 776 C CA . CYS A 1 97 ? -14.480 5.302 32.451 1.00 84.88 97 CYS A CA 1
ATOM 777 C C . CYS A 1 97 ? -15.513 4.181 32.232 1.00 84.88 97 CYS A C 1
ATOM 779 O O . CYS A 1 97 ? -16.042 4.028 31.126 1.00 84.88 97 CYS A O 1
ATOM 781 N N . PRO A 1 98 ? -15.822 3.371 33.263 1.00 79.12 98 PRO A N 1
ATOM 782 C CA . PRO A 1 98 ? -16.802 2.289 33.148 1.00 79.12 98 PRO A CA 1
ATOM 783 C C . PRO A 1 98 ? -18.218 2.804 32.844 1.00 79.12 98 PRO A C 1
ATOM 785 O O . PRO A 1 98 ? -18.954 2.136 32.115 1.00 79.12 98 PRO A O 1
ATOM 788 N N . ASP A 1 99 ? -18.543 4.016 33.306 1.00 87.19 99 ASP A N 1
ATOM 789 C CA . ASP A 1 99 ? -19.832 4.692 33.096 1.00 87.19 99 ASP A CA 1
ATOM 790 C C . ASP A 1 99 ? -19.891 5.508 31.795 1.00 87.19 99 ASP A C 1
ATOM 792 O O . ASP A 1 99 ? -20.817 6.295 31.583 1.00 87.19 99 ASP A O 1
ATOM 796 N N . LEU A 1 100 ? -18.901 5.347 30.908 1.00 85.44 100 LEU A N 1
ATOM 797 C CA . LEU A 1 100 ? -18.913 5.992 29.600 1.00 85.44 100 LEU A CA 1
ATOM 798 C C . LEU A 1 100 ? -20.207 5.635 28.860 1.00 85.44 100 LEU A C 1
ATOM 800 O O . LEU A 1 100 ? -20.556 4.456 28.728 1.00 85.44 100 LEU A O 1
ATOM 804 N N . ASP A 1 101 ? -20.877 6.660 28.332 1.00 90.38 101 ASP A N 1
ATOM 805 C CA . ASP A 1 101 ? -22.111 6.491 27.577 1.00 90.38 101 ASP A CA 1
ATOM 806 C C . ASP A 1 101 ? -21.976 5.385 26.517 1.00 90.38 101 ASP A C 1
ATOM 808 O O . ASP A 1 101 ? -20.984 5.270 25.784 1.00 90.38 101 ASP A O 1
ATOM 812 N N . ARG A 1 102 ? -23.006 4.540 26.435 1.00 87.19 102 ARG A N 1
ATOM 813 C CA . ARG A 1 102 ? -22.976 3.325 25.618 1.00 87.19 102 ARG A CA 1
ATOM 814 C C . ARG A 1 102 ? -22.836 3.639 24.128 1.00 87.19 102 ARG A C 1
ATOM 816 O O . ARG A 1 102 ? -22.227 2.843 23.405 1.00 87.19 102 ARG A O 1
ATOM 823 N N . ALA A 1 103 ? -23.386 4.760 23.657 1.00 89.56 103 ALA A N 1
ATOM 824 C CA . ALA A 1 103 ? -23.257 5.171 22.264 1.00 89.56 103 ALA A CA 1
ATOM 825 C C . ALA A 1 103 ? -21.832 5.661 21.968 1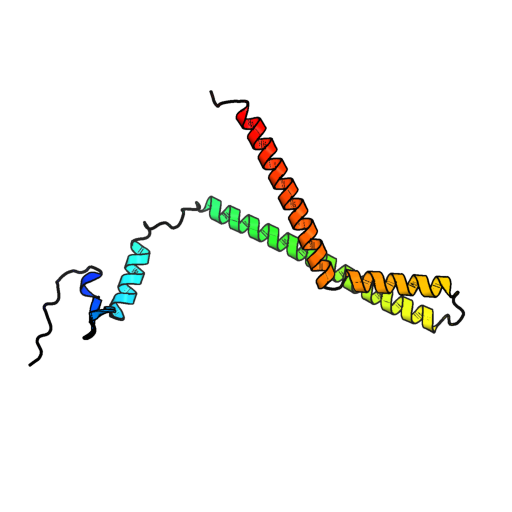.00 89.56 103 ALA A C 1
ATOM 827 O O . ALA A 1 103 ? -21.244 5.232 20.972 1.00 89.56 103 ALA A O 1
ATOM 828 N N . LEU A 1 104 ? -21.241 6.452 22.869 1.00 86.56 104 LEU A N 1
ATOM 829 C CA . LEU A 1 104 ? -19.838 6.877 22.792 1.00 86.56 104 LEU A CA 1
ATOM 830 C C . LEU A 1 104 ? -18.868 5.687 22.814 1.00 86.56 104 LEU A C 1
ATOM 832 O O . LEU A 1 104 ? -18.005 5.574 21.941 1.00 86.56 104 LEU A O 1
ATOM 836 N N . LYS A 1 105 ? -19.065 4.731 23.728 1.00 85.75 105 LYS A N 1
ATOM 837 C CA . LYS A 1 105 ? -18.269 3.494 23.794 1.00 85.75 105 LYS A CA 1
ATOM 838 C C . LYS A 1 105 ? -18.342 2.699 22.490 1.00 85.75 105 LYS A C 1
ATOM 840 O O . LYS A 1 105 ? -17.328 2.217 21.985 1.00 85.75 105 LYS A O 1
ATOM 845 N N . LYS A 1 106 ? -19.538 2.583 21.905 1.00 87.38 106 LYS A N 1
ATOM 846 C CA . LYS A 1 106 ? -19.735 1.908 20.615 1.00 87.38 106 LYS A CA 1
ATOM 847 C C . LYS A 1 106 ? -19.029 2.648 19.475 1.00 87.38 106 LYS A C 1
ATOM 849 O O . LYS A 1 106 ? -18.423 1.991 18.634 1.00 87.38 106 LYS A O 1
ATOM 854 N N . ALA A 1 107 ? -19.082 3.979 19.449 1.00 86.62 107 ALA A N 1
ATOM 855 C CA . ALA A 1 107 ? -18.411 4.787 18.433 1.00 86.62 107 ALA A CA 1
ATOM 856 C C . ALA A 1 107 ? -16.882 4.617 18.477 1.00 86.62 107 ALA A C 1
ATOM 858 O O . ALA A 1 107 ? -16.271 4.380 17.434 1.00 86.62 107 ALA A O 1
ATOM 859 N N . LEU A 1 108 ? -16.279 4.632 19.673 1.00 86.31 108 LEU A N 1
ATOM 860 C CA . LEU A 1 108 ? -14.840 4.399 19.857 1.00 86.31 108 LEU A CA 1
ATOM 861 C C . LEU A 1 108 ? -14.415 3.009 19.364 1.00 86.31 108 LEU A C 1
ATOM 863 O O . LEU A 1 108 ? -13.464 2.883 18.595 1.00 86.31 108 LEU A O 1
ATOM 867 N N . LEU A 1 109 ? -15.164 1.963 19.723 1.00 86.00 109 LEU A N 1
ATOM 868 C CA . LEU A 1 109 ? -14.882 0.599 19.261 1.00 86.00 109 LEU A CA 1
ATOM 869 C C . LEU A 1 109 ? -15.019 0.451 17.737 1.00 86.00 109 LEU A C 1
ATOM 871 O O . LEU A 1 109 ? -14.253 -0.282 17.110 1.00 86.00 109 LEU A O 1
ATOM 875 N N . VAL A 1 110 ? -15.981 1.146 17.123 1.00 87.94 110 VAL A N 1
ATOM 876 C CA . VAL A 1 110 ? -16.133 1.177 15.660 1.00 87.94 110 VAL A CA 1
ATOM 877 C C . VAL A 1 110 ? -14.946 1.880 15.002 1.00 87.94 110 VAL A C 1
ATOM 879 O O . VAL A 1 110 ? -14.453 1.379 13.991 1.00 87.94 110 VAL A O 1
ATOM 882 N N . ALA A 1 111 ? -14.458 2.982 15.575 1.00 83.62 111 ALA A N 1
ATOM 883 C CA . ALA A 1 111 ? -13.282 3.688 15.072 1.00 83.62 111 ALA A CA 1
ATOM 884 C C . ALA A 1 111 ? -12.030 2.795 15.107 1.00 83.62 111 ALA A C 1
ATOM 886 O O . ALA A 1 111 ? -11.366 2.645 14.081 1.00 83.62 111 ALA A O 1
ATOM 887 N N . VAL A 1 112 ? -11.772 2.110 16.227 1.00 85.81 112 VAL A N 1
ATOM 888 C CA . VAL A 1 112 ? -10.669 1.134 16.340 1.00 85.81 112 VAL A CA 1
ATOM 889 C C . VAL A 1 112 ? -10.810 0.034 15.287 1.00 85.81 112 VAL A C 1
ATOM 891 O O . VAL A 1 112 ? -9.879 -0.234 14.532 1.00 85.81 112 VAL A O 1
ATOM 894 N N . LYS A 1 113 ? -12.007 -0.554 15.152 1.00 85.44 113 LYS A N 1
ATOM 895 C CA . LYS A 1 113 ? -12.266 -1.615 14.167 1.00 85.44 113 LYS A CA 1
ATOM 896 C C . LYS A 1 113 ? -12.069 -1.143 12.723 1.00 85.44 113 LYS A C 1
ATOM 898 O O . LYS A 1 113 ? -11.612 -1.923 11.883 1.00 85.44 113 LYS A O 1
ATOM 903 N N . TYR A 1 114 ? -12.440 0.097 12.412 1.00 83.75 114 TYR A N 1
ATOM 904 C CA . TYR A 1 114 ? -12.222 0.694 11.096 1.00 83.75 114 TYR A CA 1
ATOM 905 C C . TYR A 1 114 ? -10.726 0.805 10.789 1.00 83.75 114 TYR A C 1
ATOM 907 O O . TYR A 1 114 ? -10.295 0.360 9.723 1.00 83.75 114 TYR A O 1
ATOM 915 N N . TYR A 1 115 ? -9.932 1.321 11.730 1.00 78.75 115 TYR A N 1
ATOM 916 C CA . TYR A 1 115 ? -8.480 1.400 11.578 1.00 78.75 115 TYR A CA 1
ATOM 917 C C . TYR A 1 115 ? -7.857 0.008 11.442 1.00 78.75 115 TYR A C 1
ATOM 919 O O . TYR A 1 115 ? -7.210 -0.240 10.430 1.00 78.75 115 TYR A O 1
ATOM 927 N N . ASP A 1 116 ? -8.169 -0.942 12.328 1.00 79.44 116 ASP A N 1
ATOM 928 C CA . ASP A 1 116 ? -7.701 -2.337 12.241 1.00 79.44 116 ASP A CA 1
ATOM 929 C C . ASP A 1 116 ? -8.026 -3.001 10.898 1.00 79.44 116 ASP A C 1
ATOM 931 O O . ASP A 1 116 ? -7.280 -3.835 10.384 1.00 79.44 116 ASP A O 1
ATOM 935 N N . THR A 1 117 ? -9.185 -2.688 10.321 1.00 80.12 117 THR A N 1
ATOM 936 C CA . THR A 1 117 ? -9.596 -3.272 9.041 1.00 80.12 117 THR A CA 1
ATOM 937 C C . THR A 1 117 ? -8.834 -2.649 7.879 1.00 80.12 117 THR A C 1
ATOM 939 O O . THR A 1 117 ? -8.507 -3.358 6.926 1.00 80.12 117 THR A O 1
ATOM 942 N N . ASN A 1 118 ? -8.525 -1.356 7.948 1.00 73.19 118 ASN A N 1
ATOM 943 C CA . ASN A 1 118 ? -7.867 -0.620 6.871 1.00 73.19 118 ASN A CA 1
ATOM 944 C C . ASN A 1 118 ? -6.338 -0.674 6.926 1.00 73.19 118 ASN A C 1
ATOM 946 O O . ASN A 1 118 ? -5.704 -0.549 5.881 1.00 73.19 118 ASN A O 1
ATOM 950 N N . THR A 1 119 ? -5.747 -0.929 8.092 1.00 71.62 119 THR A N 1
ATOM 951 C CA . THR A 1 119 ? -4.303 -1.165 8.250 1.00 71.62 119 THR A CA 1
ATOM 952 C C . THR A 1 119 ? -3.905 -2.619 7.995 1.00 71.62 119 THR A C 1
ATOM 954 O O . THR A 1 119 ? -2.724 -2.922 7.838 1.00 71.62 119 THR A O 1
ATOM 957 N N . LYS A 1 120 ? -4.871 -3.543 7.877 1.00 74.81 120 LYS A N 1
ATOM 958 C CA . LYS A 1 120 ? -4.592 -4.920 7.452 1.00 74.81 120 LYS A CA 1
ATOM 959 C C . LYS A 1 120 ? -4.026 -4.961 6.041 1.00 74.81 120 LYS A C 1
ATOM 961 O O . LYS A 1 120 ? -4.579 -4.394 5.098 1.00 74.81 120 LYS A O 1
ATOM 966 N N . GLU A 1 121 ? -2.997 -5.782 5.878 1.00 68.31 121 GLU A N 1
ATOM 967 C CA . GLU A 1 121 ? -2.270 -5.963 4.623 1.00 68.31 121 GLU A CA 1
ATOM 968 C C . GLU A 1 121 ? -3.189 -6.280 3.427 1.00 68.31 121 GLU A C 1
ATOM 970 O O . GLU A 1 121 ? -3.003 -5.759 2.328 1.00 68.31 121 GLU A O 1
ATOM 975 N N . LYS A 1 122 ? -4.239 -7.085 3.639 1.00 74.19 122 LYS A N 1
ATOM 976 C CA . LYS A 1 122 ? -5.227 -7.416 2.600 1.00 74.19 122 LYS A CA 1
ATOM 977 C C . LYS A 1 122 ? -5.971 -6.179 2.080 1.00 74.19 122 LYS A C 1
ATOM 979 O O . LYS A 1 122 ? -6.172 -6.068 0.870 1.00 74.19 122 LYS A O 1
ATOM 984 N N . SER A 1 123 ? -6.368 -5.272 2.971 1.00 73.69 123 SER A N 1
ATOM 985 C CA . SER A 1 123 ? -7.092 -4.044 2.623 1.00 73.69 123 SER A CA 1
ATOM 986 C C . SER A 1 123 ? -6.168 -3.053 1.924 1.00 73.69 123 SER A C 1
ATOM 988 O O . SER A 1 123 ? -6.519 -2.546 0.862 1.00 73.69 123 SER A O 1
ATOM 990 N N . ILE A 1 124 ? -4.945 -2.884 2.433 1.00 71.44 124 ILE A N 1
ATOM 991 C CA . ILE A 1 124 ? -3.911 -2.048 1.807 1.00 71.44 124 ILE A CA 1
ATOM 992 C C . ILE A 1 124 ? -3.627 -2.529 0.375 1.00 71.44 124 ILE A C 1
ATOM 994 O O . ILE A 1 124 ? -3.711 -1.751 -0.576 1.00 71.44 124 ILE A O 1
ATOM 998 N N . ARG A 1 125 ? -3.385 -3.835 0.180 1.00 74.00 125 ARG A N 1
ATOM 999 C CA . ARG A 1 125 ? -3.158 -4.426 -1.153 1.00 74.00 125 ARG A CA 1
ATOM 1000 C C . ARG A 1 125 ? -4.356 -4.234 -2.090 1.00 74.00 125 ARG A C 1
ATOM 1002 O O . ARG A 1 125 ? -4.165 -4.036 -3.291 1.00 74.00 125 ARG A O 1
ATOM 1009 N N . ALA A 1 126 ? -5.586 -4.319 -1.581 1.00 75.81 126 ALA A N 1
ATOM 1010 C CA . ALA A 1 126 ? -6.788 -4.095 -2.383 1.00 75.81 126 ALA A CA 1
ATOM 1011 C C . ALA A 1 126 ? -6.899 -2.634 -2.851 1.00 75.81 126 ALA A C 1
ATOM 1013 O O . ALA A 1 126 ? -7.202 -2.397 -4.024 1.00 75.81 126 ALA A O 1
ATOM 1014 N N . THR A 1 127 ? -6.596 -1.675 -1.973 1.00 76.50 127 THR A N 1
ATOM 1015 C CA . THR A 1 127 ? -6.583 -0.241 -2.290 1.00 76.50 127 THR A CA 1
ATOM 1016 C C . THR A 1 127 ? -5.507 0.093 -3.321 1.00 76.50 127 THR A C 1
ATOM 1018 O O . THR A 1 127 ? -5.838 0.670 -4.355 1.00 76.50 127 THR A O 1
ATOM 1021 N N . ILE A 1 128 ? -4.269 -0.380 -3.131 1.00 74.62 128 ILE A N 1
ATOM 1022 C CA . ILE A 1 128 ? -3.167 -0.179 -4.093 1.00 74.62 128 ILE A CA 1
ATOM 1023 C C . ILE A 1 128 ? -3.552 -0.710 -5.478 1.00 74.62 128 ILE A C 1
ATOM 1025 O O . ILE A 1 128 ? -3.462 0.004 -6.471 1.00 74.62 128 ILE A O 1
ATOM 1029 N N . ARG A 1 129 ? -4.095 -1.934 -5.564 1.00 77.88 129 ARG A N 1
ATOM 1030 C CA . ARG A 1 129 ? -4.558 -2.500 -6.846 1.00 77.88 129 ARG A CA 1
ATOM 1031 C C . ARG A 1 129 ? -5.643 -1.654 -7.510 1.00 77.88 129 ARG A C 1
ATOM 1033 O O . ARG A 1 129 ? -5.708 -1.599 -8.738 1.00 77.88 129 ARG A O 1
ATOM 1040 N N . LYS A 1 130 ? -6.538 -1.046 -6.728 1.00 85.75 130 LYS A N 1
ATOM 1041 C CA . LYS A 1 130 ? -7.594 -0.169 -7.247 1.00 85.75 130 LYS A CA 1
ATOM 1042 C C . LYS A 1 130 ? -6.999 1.127 -7.800 1.00 85.75 130 LYS A C 1
ATOM 1044 O O . LYS A 1 130 ? -7.383 1.535 -8.895 1.00 85.75 130 LYS A O 1
ATOM 1049 N N . GLU A 1 131 ? -6.053 1.726 -7.085 1.00 76.56 131 GLU A N 1
ATOM 1050 C CA . GLU A 1 131 ? -5.336 2.928 -7.517 1.00 76.56 131 GLU A CA 1
ATOM 1051 C C . GLU A 1 131 ? -4.480 2.679 -8.760 1.00 76.56 131 GLU A C 1
ATOM 1053 O O . GLU A 1 131 ? -4.568 3.446 -9.715 1.00 76.56 131 GLU A O 1
ATOM 1058 N N . ASP A 1 132 ? -3.730 1.578 -8.810 1.00 76.31 132 ASP A N 1
ATOM 1059 C CA . ASP A 1 132 ? -2.920 1.205 -9.974 1.00 76.31 132 ASP A CA 1
ATOM 1060 C C . ASP A 1 132 ? -3.787 1.015 -11.220 1.00 76.31 132 ASP A C 1
ATOM 1062 O O . ASP A 1 132 ? -3.469 1.514 -12.300 1.00 76.31 132 ASP A O 1
ATOM 1066 N N . ARG A 1 133 ? -4.945 0.357 -11.074 1.00 83.19 133 ARG A N 1
ATOM 1067 C CA . ARG A 1 133 ? -5.926 0.232 -12.162 1.00 83.19 133 ARG A CA 1
ATOM 1068 C C . ARG A 1 133 ? -6.470 1.590 -12.599 1.00 83.19 133 ARG A C 1
ATOM 1070 O O . ARG A 1 133 ? -6.696 1.787 -13.791 1.00 83.19 133 ARG A O 1
ATOM 1077 N N . ALA A 1 134 ? -6.709 2.508 -11.665 1.00 85.56 134 ALA A N 1
ATOM 1078 C CA . ALA A 1 134 ? -7.182 3.852 -11.981 1.00 85.56 134 ALA A CA 1
ATOM 1079 C C . ALA A 1 134 ? -6.111 4.661 -12.731 1.00 85.56 134 ALA A C 1
ATOM 1081 O O . ALA A 1 134 ? -6.419 5.244 -13.770 1.00 85.56 134 ALA A O 1
ATOM 1082 N N . LYS A 1 135 ? -4.853 4.618 -12.272 1.00 79.31 135 LYS A N 1
ATOM 1083 C CA . LYS A 1 135 ? -3.702 5.252 -12.934 1.00 79.31 135 LYS A CA 1
ATOM 1084 C C . LYS A 1 135 ? -3.483 4.690 -14.336 1.00 79.31 135 LYS A C 1
ATOM 1086 O O . LYS A 1 135 ? -3.419 5.460 -15.286 1.00 79.31 135 LYS A O 1
ATOM 1091 N N . ALA A 1 136 ? -3.489 3.365 -14.493 1.00 79.56 136 ALA A N 1
ATOM 1092 C CA . ALA A 1 136 ? -3.349 2.718 -15.797 1.00 79.56 136 ALA A CA 1
ATOM 1093 C C . ALA A 1 136 ? -4.481 3.102 -16.766 1.00 79.56 136 ALA A C 1
ATOM 1095 O O . ALA A 1 136 ? -4.237 3.362 -17.944 1.00 79.56 136 ALA A O 1
ATOM 1096 N N . LYS A 1 137 ? -5.730 3.190 -16.281 1.00 89.62 137 LYS A N 1
ATOM 1097 C CA . LYS A 1 137 ? -6.861 3.679 -17.088 1.00 89.62 137 LYS A CA 1
ATOM 1098 C C . LYS A 1 137 ? -6.692 5.145 -17.490 1.00 89.62 137 LYS A C 1
ATOM 1100 O O . LYS A 1 137 ? -6.999 5.486 -18.630 1.00 89.62 137 LYS A O 1
ATOM 1105 N N . ALA A 1 138 ? -6.237 6.000 -16.576 1.00 86.75 138 ALA A N 1
ATOM 1106 C CA . ALA A 1 138 ? -6.000 7.414 -16.855 1.00 86.75 138 ALA A CA 1
ATOM 1107 C C . ALA A 1 138 ? -4.878 7.602 -17.889 1.00 86.75 138 ALA A C 1
ATOM 1109 O O . ALA A 1 138 ? -5.046 8.353 -18.846 1.00 86.75 138 ALA A O 1
ATOM 1110 N N . GLU A 1 139 ? -3.779 6.859 -17.754 1.00 82.69 139 GLU A N 1
ATOM 1111 C CA . GLU A 1 139 ? -2.657 6.898 -18.693 1.00 82.69 139 GLU A CA 1
ATOM 1112 C C . GLU A 1 139 ? -3.055 6.383 -20.082 1.00 82.69 139 GLU A C 1
ATOM 1114 O O . GLU A 1 139 ? -2.710 6.999 -21.089 1.00 82.69 139 GLU A O 1
ATOM 1119 N N . LYS A 1 140 ? -3.852 5.306 -20.154 1.00 86.94 140 LYS A N 1
ATOM 1120 C CA . LYS A 1 140 ? -4.393 4.800 -21.423 1.00 86.94 140 LYS A CA 1
ATOM 1121 C C . LYS A 1 140 ? -5.246 5.855 -22.132 1.00 86.94 140 LYS A C 1
ATOM 1123 O O . LYS A 1 140 ? -5.018 6.123 -23.306 1.00 86.94 140 LYS A O 1
ATOM 1128 N N . LYS A 1 141 ? -6.175 6.498 -21.414 1.00 86.50 141 LYS A N 1
ATOM 1129 C CA . LYS A 1 141 ? -7.005 7.583 -21.968 1.00 86.50 141 LYS A CA 1
ATOM 1130 C C . LYS A 1 141 ? -6.168 8.767 -22.447 1.00 86.50 141 LYS A C 1
ATOM 1132 O O . LYS A 1 141 ? -6.475 9.346 -23.482 1.00 86.50 141 LYS A O 1
ATOM 1137 N N . ARG A 1 142 ? -5.113 9.119 -21.708 1.00 85.56 142 ARG A N 1
ATOM 1138 C CA . ARG A 1 142 ? -4.191 10.191 -22.091 1.00 85.56 142 ARG A CA 1
ATOM 1139 C C . ARG A 1 142 ? -3.450 9.857 -23.389 1.00 85.56 142 ARG A C 1
ATOM 1141 O O . ARG A 1 142 ? -3.457 10.675 -24.297 1.00 85.56 142 ARG A O 1
ATOM 1148 N N . LYS A 1 143 ? -2.901 8.644 -23.510 1.00 79.00 143 LYS A N 1
ATOM 1149 C CA . LYS A 1 143 ? -2.235 8.168 -24.736 1.00 79.00 143 LYS A CA 1
ATOM 1150 C C . LYS A 1 143 ? -3.184 8.120 -25.936 1.00 79.00 143 LYS A C 1
ATOM 1152 O O . LYS A 1 143 ? -2.807 8.524 -27.027 1.00 79.00 143 LYS A O 1
ATOM 1157 N N . GLU A 1 144 ? -4.422 7.666 -25.737 1.00 82.94 144 GLU A N 1
ATOM 1158 C CA . GLU A 1 144 ? -5.457 7.670 -26.784 1.00 82.94 144 GLU A CA 1
ATOM 1159 C C . GLU A 1 144 ? -5.826 9.092 -27.234 1.00 82.94 144 GLU A C 1
ATOM 1161 O O . GLU A 1 144 ? -6.067 9.322 -28.417 1.00 82.94 144 GLU A O 1
ATOM 1166 N N . PHE A 1 145 ? -5.866 10.049 -26.305 1.00 79.88 145 PHE A N 1
ATOM 1167 C CA . PHE A 1 145 ? -6.111 11.455 -26.617 1.00 79.88 145 PHE A CA 1
ATOM 1168 C C . PHE A 1 145 ? -4.940 12.086 -27.383 1.00 79.88 145 PHE A C 1
ATOM 1170 O O . PHE A 1 145 ? -5.158 12.690 -28.431 1.00 79.88 145 PHE A O 1
ATOM 1177 N N . GLU A 1 146 ? -3.708 11.893 -26.908 1.00 74.75 146 GLU A N 1
ATOM 1178 C CA . GLU A 1 146 ? -2.491 12.389 -27.566 1.00 74.75 146 GLU A CA 1
ATOM 1179 C C . GLU A 1 146 ? -2.349 11.811 -28.988 1.00 74.75 146 GLU A C 1
ATOM 1181 O O . GLU A 1 146 ? -2.111 12.564 -29.928 1.00 74.75 146 GLU A O 1
ATOM 1186 N N . ALA A 1 147 ? -2.613 10.512 -29.181 1.00 74.25 147 ALA A N 1
ATOM 1187 C CA . ALA A 1 147 ? -2.583 9.866 -30.498 1.00 74.25 147 ALA A CA 1
ATOM 1188 C C . ALA A 1 147 ? -3.650 10.405 -31.471 1.00 74.25 147 ALA A C 1
ATOM 1190 O O . ALA A 1 147 ? -3.417 10.493 -32.675 1.00 74.25 147 ALA A O 1
ATOM 1191 N N . ARG A 1 148 ? -4.832 10.782 -30.966 1.00 71.19 148 ARG A N 1
ATOM 1192 C CA . ARG A 1 148 ? -5.874 11.415 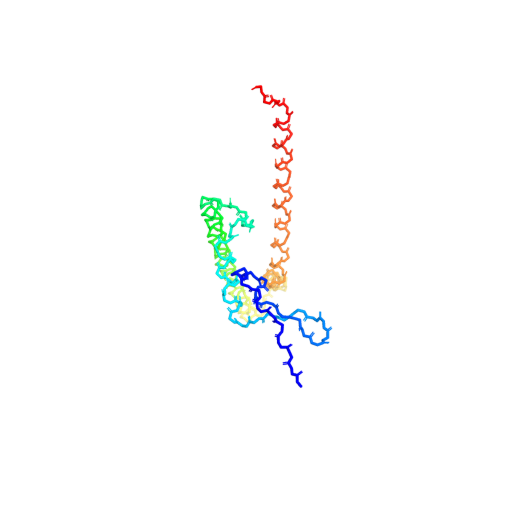-31.790 1.00 71.19 148 ARG A CA 1
ATOM 1193 C C . ARG A 1 148 ? -5.488 12.831 -32.204 1.00 71.19 148 ARG A C 1
ATOM 1195 O O . ARG A 1 148 ? -5.786 13.217 -33.330 1.00 71.19 148 ARG A O 1
ATOM 1202 N N . GLN A 1 149 ? -4.810 13.584 -31.337 1.00 66.19 149 GLN A N 1
ATOM 1203 C CA . GLN A 1 149 ? -4.332 14.926 -31.674 1.00 66.19 149 GLN A CA 1
ATOM 1204 C C . GLN A 1 149 ? -3.214 14.909 -32.719 1.00 66.19 149 GLN A C 1
ATOM 1206 O O . GLN A 1 149 ? -3.255 15.710 -33.647 1.00 66.19 149 GLN A O 1
ATOM 1211 N N . THR A 1 150 ? -2.259 13.982 -32.626 1.00 57.03 150 THR A N 1
ATOM 1212 C CA . THR A 1 150 ? -1.191 13.859 -33.632 1.00 57.03 150 THR A CA 1
ATOM 1213 C C . THR A 1 150 ? -1.692 13.303 -34.966 1.00 57.03 150 THR A C 1
ATOM 1215 O O . THR A 1 150 ? -1.166 13.673 -36.006 1.00 57.03 150 THR A O 1
ATOM 1218 N N . SER A 1 151 ? -2.765 12.500 -34.982 1.00 55.81 151 SER A N 1
ATOM 1219 C CA . SER A 1 151 ? -3.381 12.023 -36.235 1.00 55.81 151 SER A CA 1
ATOM 1220 C C . SER A 1 151 ? -4.106 13.103 -37.057 1.00 55.81 151 SER A C 1
ATOM 1222 O O . SER A 1 151 ? -4.431 12.863 -38.216 1.00 55.81 151 SER A O 1
ATOM 1224 N N . LEU A 1 152 ? -4.371 14.282 -36.476 1.00 53.62 152 LEU A N 1
ATOM 1225 C CA . LEU A 1 152 ? -5.031 15.408 -37.154 1.00 53.62 152 LEU A CA 1
ATOM 1226 C C . LEU A 1 152 ? -4.057 16.303 -37.939 1.00 53.62 152 LEU A C 1
ATOM 1228 O O . LEU A 1 152 ? -4.505 17.141 -38.717 1.00 53.62 152 LEU A O 1
ATOM 1232 N N . PHE A 1 153 ? -2.749 16.111 -37.764 1.00 55.66 153 PHE A N 1
ATOM 1233 C CA . PHE A 1 153 ? -1.707 16.826 -38.493 1.00 55.66 153 PHE A CA 1
ATOM 1234 C C . PHE A 1 153 ? -0.745 15.797 -39.093 1.00 55.66 153 PHE A C 1
ATOM 1236 O O . PHE A 1 153 ? 0.204 15.401 -38.416 1.00 55.66 153 PHE A O 1
ATOM 1243 N N . PRO A 1 154 ? -0.990 15.304 -40.323 1.00 50.25 154 PRO A N 1
ATOM 1244 C CA . PRO A 1 154 ? 0.026 14.529 -41.021 1.00 50.25 154 PRO A CA 1
ATOM 1245 C C . PRO A 1 154 ? 1.283 15.396 -41.155 1.00 50.25 154 PRO A C 1
ATOM 1247 O O . PRO A 1 154 ? 1.186 16.561 -41.544 1.00 50.25 154 PRO A O 1
ATOM 1250 N N . GLU A 1 155 ? 2.432 14.840 -40.765 1.00 52.44 155 GLU A N 1
ATOM 1251 C CA . GLU A 1 155 ? 3.742 15.468 -40.947 1.00 52.44 155 GLU A CA 1
ATOM 1252 C C . GLU A 1 155 ? 3.876 15.905 -42.416 1.00 52.44 155 GLU A C 1
ATOM 1254 O O . GLU A 1 155 ? 3.731 15.081 -43.322 1.00 52.44 155 GLU A O 1
ATOM 1259 N N . VAL A 1 156 ? 4.060 17.213 -42.633 1.00 46.00 156 VAL A N 1
ATOM 1260 C CA . VAL A 1 156 ? 4.371 17.821 -43.939 1.00 46.00 156 VAL A CA 1
ATOM 1261 C C . VAL A 1 156 ? 5.870 17.745 -44.171 1.00 46.00 156 VAL A C 1
ATOM 1263 O O . VAL A 1 156 ? 6.610 18.093 -43.221 1.00 46.00 156 VAL A O 1
#